Protein AF-A0A1B6HT48-F1 (afdb_monomer)

Nearest PDB structures (foldseek):
  6jbi-assembly1_A  TM=9.317E-01  e=9.787E-12  Pyricularia oryzae 70-15
  5huu-assembly1_B-2  TM=9.209E-01  e=2.290E-11  Candida albicans SC5314
  5huv-assembly1_B  TM=9.285E-01  e=2.610E-11  Candida albicans SC5314
  5tvg-assembly4_B  TM=9.458E-01  e=5.722E-11  Burkholderi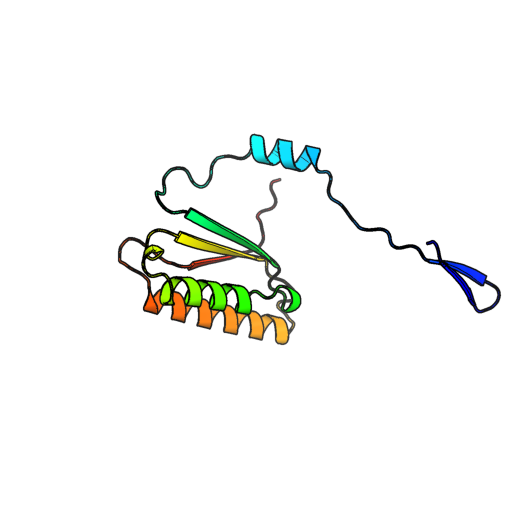a vietnamiensis G4
  1uqt-assembly1_B  TM=7.221E-01  e=4.346E-10  Escherichia coli

Radius of gyration: 20.61 Å; Cα contacts (8 Å, |Δi|>4): 138; chains: 1; bounding box: 55×38×51 Å

Secondary structure (DSSP, 8-state):
-PEEEEETTEEEEE--------HHHHHHHHHHS--S--S-SSEEEEEEEES-GGG-HHHHHHHHHHHHHH-GGGTTTEEEEEEEE---TTSHHHHHHHHHHHHHHHHHHHHH-BTTB-SEEEEE-PPPP--

Solvent-accessible surface area (backbone atoms only — not comparable to full-atom values): 8177 Å² total; per-residue (Å²): 131,79,45,78,45,81,55,96,93,39,84,44,83,47,68,93,76,87,84,84,74,71,59,70,64,53,51,56,49,58,74,69,46,77,78,88,79,85,86,68,95,44,48,75,47,81,44,81,45,62,50,48,86,91,69,46,59,68,58,51,53,55,50,52,51,50,44,45,73,76,38,58,85,40,60,85,36,46,31,39,39,37,41,32,24,79,44,65,78,89,38,66,71,42,45,52,52,50,52,54,46,52,52,50,52,51,54,52,31,75,73,67,46,51,102,90,38,62,46,61,48,76,43,81,47,74,81,80,79,84,126

Foldseek 3Di:
DWDWDDDPNDTDTDDDDDDDDPVVVVVVCVVPDDPPPDDDQAAEDEAEEELDPVPCLLVVLVVLLVCCVVPVVNQSRYAYEHEYEYDPCVDPVSVVSVVSNVVSLCVSQVVRPDPVDGRYHYHYYHPDDPD

Mean predicted aligned error: 5.56 Å

InterPro domains:
  IPR001830 Glycosyl transferase, family 20 [PF00982] (5-125)
  IPR001830 Glycosyl transferase, family 20 [PTHR10788] (5-124)

Structure (mmCIF, N/CA/C/O backbone):
data_AF-A0A1B6HT48-F1
#
_entry.id   AF-A0A1B6HT48-F1
#
loop_
_atom_site.group_PDB
_atom_site.id
_atom_site.type_symbol
_atom_site.label_atom_id
_atom_site.label_alt_id
_atom_site.label_comp_id
_atom_site.label_asym_id
_atom_site.label_entity_id
_atom_site.label_seq_id
_atom_site.pdbx_PDB_ins_code
_atom_site.Cartn_x
_atom_site.Cartn_y
_atom_site.Cartn_z
_atom_site.occupancy
_atom_site.B_iso_or_equiv
_atom_site.auth_seq_id
_atom_site.auth_comp_id
_atom_site.auth_asym_id
_atom_site.auth_atom_id
_atom_site.pdbx_PDB_model_num
ATOM 1 N N . LYS A 1 1 ? -25.018 17.444 12.171 1.00 54.47 1 LYS A N 1
ATOM 2 C CA . LYS A 1 1 ? -26.239 17.215 12.983 1.00 54.47 1 LYS A CA 1
ATOM 3 C C . LYS A 1 1 ? -25.878 16.277 14.130 1.00 54.47 1 LYS A C 1
ATOM 5 O O . LYS A 1 1 ? -25.345 15.213 13.851 1.00 54.47 1 LYS A O 1
ATOM 10 N N . SER A 1 2 ? -26.057 16.680 15.388 1.00 66.62 2 SER A N 1
ATOM 11 C CA . SER A 1 2 ? -25.994 15.747 16.522 1.00 66.62 2 SER A CA 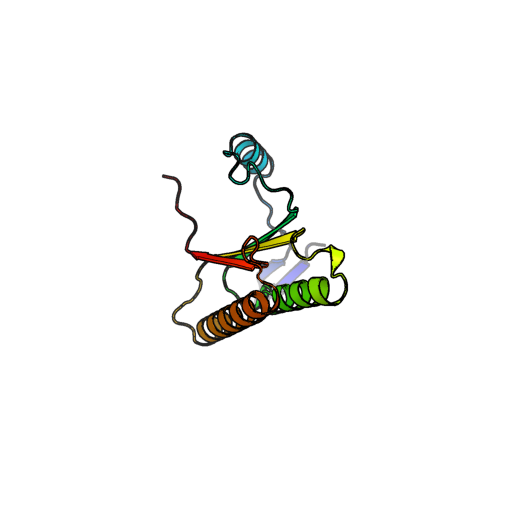1
ATOM 12 C C . SER A 1 2 ? -27.314 14.991 16.599 1.00 66.62 2 SER A C 1
ATOM 14 O O . SER A 1 2 ? -28.364 15.626 16.541 1.00 66.62 2 SER A O 1
ATOM 16 N N . LEU A 1 3 ? -27.256 13.668 16.706 1.00 86.62 3 LEU A N 1
ATOM 17 C CA . LEU A 1 3 ? -28.434 12.826 16.888 1.00 86.62 3 LEU A CA 1
ATOM 18 C C . LEU A 1 3 ? -28.594 12.558 18.386 1.00 86.62 3 LEU A C 1
ATOM 20 O O . LEU A 1 3 ? -27.624 12.203 19.055 1.00 86.62 3 LEU A O 1
ATOM 24 N N . LEU A 1 4 ? -29.794 12.776 18.914 1.00 93.38 4 LEU A N 1
ATOM 25 C CA . LEU A 1 4 ? -30.179 12.329 20.249 1.00 93.38 4 LEU A CA 1
ATOM 26 C C . LEU A 1 4 ? -31.040 11.081 20.078 1.00 93.38 4 LEU A C 1
ATOM 28 O O . LEU A 1 4 ? -31.941 11.072 19.241 1.00 93.38 4 LEU A O 1
ATOM 32 N N . VAL A 1 5 ? -30.724 10.031 20.827 1.00 94.94 5 VAL A N 1
ATOM 33 C CA . VAL A 1 5 ? -31.434 8.752 20.800 1.00 94.94 5 VAL A CA 1
ATOM 34 C C . VAL A 1 5 ? -31.934 8.463 22.205 1.00 94.94 5 VAL A C 1
ATOM 36 O O . VAL A 1 5 ? -31.134 8.415 23.136 1.00 94.94 5 VAL A O 1
ATOM 39 N N . GLU A 1 6 ? -33.240 8.262 22.347 1.00 95.94 6 GLU A N 1
ATOM 40 C CA . GLU A 1 6 ? -33.849 7.782 23.587 1.00 95.94 6 GLU A CA 1
ATOM 41 C C . GLU A 1 6 ? -33.887 6.254 23.581 1.00 95.94 6 GLU A C 1
ATOM 43 O O . GLU A 1 6 ? -34.439 5.643 22.664 1.00 95.94 6 GLU A O 1
ATOM 48 N N . HIS A 1 7 ? -33.298 5.619 24.593 1.00 93.31 7 HIS A N 1
ATOM 49 C CA . HIS A 1 7 ? -33.330 4.166 24.739 1.00 93.31 7 HIS A CA 1
ATOM 50 C C . HIS A 1 7 ? -33.257 3.752 26.211 1.00 93.31 7 HIS A C 1
ATOM 52 O O . HIS A 1 7 ? -32.362 4.181 26.937 1.00 93.31 7 HIS A O 1
ATOM 58 N N . GLY A 1 8 ? -34.200 2.915 26.661 1.00 93.50 8 GLY A N 1
ATOM 59 C CA . GLY A 1 8 ? -34.220 2.397 28.037 1.00 93.50 8 GLY A CA 1
ATOM 60 C C . GLY A 1 8 ? -34.253 3.489 29.117 1.00 93.50 8 GLY A C 1
ATOM 61 O O . GLY A 1 8 ? -33.602 3.346 30.146 1.00 93.50 8 GLY A O 1
ATOM 62 N N . GLY A 1 9 ? -34.937 4.610 28.857 1.00 95.75 9 GLY A N 1
ATOM 63 C CA . GLY A 1 9 ? -34.987 5.764 29.765 1.00 95.75 9 GLY A CA 1
ATOM 64 C C . GLY A 1 9 ? -33.715 6.622 29.794 1.00 95.75 9 GLY A C 1
ATOM 65 O O . GLY A 1 9 ? -33.566 7.457 30.683 1.00 95.75 9 GLY A O 1
ATOM 66 N N . ARG A 1 10 ? -32.781 6.418 28.856 1.00 95.69 10 ARG A N 1
ATOM 67 C CA . ARG A 1 10 ? -31.558 7.217 28.716 1.00 95.69 10 ARG A CA 1
ATOM 68 C C . ARG A 1 10 ? -31.548 7.969 27.390 1.00 95.69 10 ARG A C 1
ATOM 70 O O . ARG A 1 10 ? -31.718 7.360 26.335 1.00 95.69 10 ARG A O 1
ATOM 77 N N . THR A 1 11 ? -31.166 9.239 27.451 1.00 96.25 11 THR A N 1
ATOM 78 C CA . THR A 1 11 ? -30.803 10.035 26.278 1.00 96.25 11 THR A CA 1
ATOM 79 C C . THR A 1 11 ? -29.327 9.834 25.935 1.00 96.25 11 THR A C 1
ATOM 81 O O . THR A 1 11 ? -28.437 10.137 26.735 1.00 96.25 11 THR A O 1
ATOM 84 N N . VAL A 1 12 ? -29.033 9.367 24.724 1.00 95.50 12 VAL A N 1
ATOM 85 C CA . VAL A 1 12 ? -27.670 9.183 24.207 1.00 95.50 12 VAL A CA 1
ATOM 86 C C . VAL A 1 12 ? -27.410 10.165 23.072 1.00 95.50 12 VAL A C 1
ATOM 88 O O . VAL A 1 12 ? -28.173 10.249 22.113 1.00 95.50 12 VAL A O 1
ATOM 91 N N . ARG A 1 13 ? -26.294 10.897 23.151 1.00 94.25 13 ARG A N 1
ATOM 92 C CA . ARG A 1 13 ? -25.866 11.826 22.100 1.00 94.25 13 ARG A CA 1
ATOM 93 C C . ARG A 1 13 ? -24.861 11.164 21.167 1.00 94.25 13 ARG A C 1
ATOM 95 O O . ARG A 1 13 ? -23.737 10.880 21.566 1.00 94.25 13 ARG A O 1
ATOM 102 N N . VAL A 1 14 ? -25.242 11.015 19.904 1.00 94.75 14 VAL A N 1
ATOM 103 C CA . VAL A 1 14 ? -24.421 10.440 18.836 1.00 94.75 14 VAL A CA 1
ATOM 104 C C . VAL A 1 14 ? -23.908 11.557 17.931 1.00 94.75 14 VAL A C 1
ATOM 106 O O . VAL A 1 14 ? -24.668 12.404 17.445 1.00 94.75 14 VAL A O 1
ATOM 109 N N . ARG A 1 15 ? -22.590 11.591 17.719 1.00 94.38 15 ARG A N 1
ATOM 110 C CA . ARG A 1 15 ? -21.924 12.584 16.868 1.00 94.38 15 ARG A CA 1
ATOM 111 C C . ARG A 1 15 ? -20.800 11.929 16.064 1.00 94.38 15 ARG A C 1
ATOM 113 O O . ARG A 1 15 ? -20.034 11.170 16.651 1.00 94.38 15 ARG A O 1
ATOM 120 N N . PRO A 1 16 ? -20.651 12.259 14.769 1.00 93.25 16 PRO A N 1
ATOM 121 C CA . PRO A 1 16 ? -19.435 11.933 14.044 1.00 93.25 16 PRO A CA 1
ATOM 122 C C . PRO A 1 16 ? -18.301 12.824 14.559 1.00 93.25 16 PRO A C 1
ATOM 124 O O . PRO A 1 16 ? -18.443 14.048 14.615 1.00 93.25 16 PRO A O 1
ATOM 127 N N . LEU A 1 17 ? -17.193 12.203 14.947 1.00 93.25 17 LEU A N 1
ATOM 128 C CA . LEU A 1 17 ? -15.972 12.875 15.383 1.00 93.25 17 LEU A CA 1
ATOM 129 C C . LEU A 1 17 ? -14.811 12.296 14.559 1.00 93.25 17 LEU A C 1
ATOM 131 O O . LEU A 1 17 ? -14.281 11.248 14.927 1.00 93.25 17 LEU A O 1
ATOM 135 N N . PRO A 1 18 ? -14.467 12.894 13.402 1.00 95.44 18 PRO A N 1
ATOM 136 C CA . PRO A 1 18 ? -13.364 12.405 12.583 1.00 95.44 18 PRO A CA 1
ATOM 137 C C . PRO A 1 18 ? -12.035 12.584 13.325 1.00 95.44 18 PRO A C 1
ATOM 139 O O . PRO A 1 18 ? -11.783 13.629 13.923 1.00 95.44 18 PRO A O 1
ATOM 142 N N . ILE A 1 19 ? -11.190 11.556 13.283 1.00 96.12 19 ILE A N 1
ATOM 143 C CA . ILE A 1 19 ? -9.872 11.564 13.924 1.00 96.12 19 ILE A CA 1
ATOM 144 C C . ILE A 1 19 ? -8.857 12.200 12.967 1.00 96.12 19 ILE A C 1
ATOM 146 O O . ILE A 1 19 ? -8.838 11.875 11.780 1.00 96.12 19 ILE A O 1
ATOM 150 N N . GLY A 1 20 ? -8.023 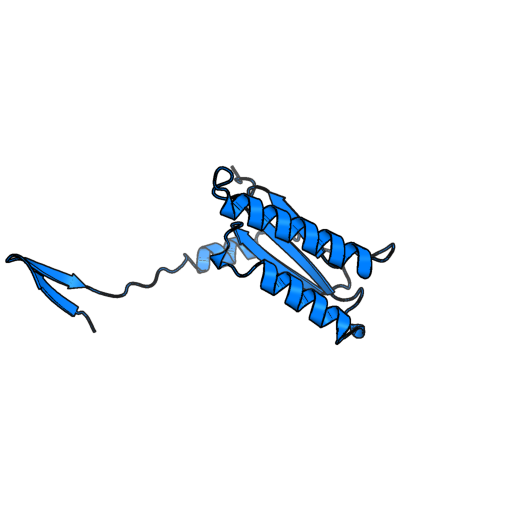13.099 13.493 1.00 96.00 20 GLY A N 1
ATOM 151 C CA . GLY A 1 20 ? -6.909 13.726 12.779 1.00 96.00 20 GLY A CA 1
ATOM 152 C C . GLY A 1 20 ? -5.542 13.295 13.316 1.00 96.00 20 GLY A C 1
ATOM 153 O O . GLY A 1 20 ? -5.437 12.402 14.156 1.00 96.00 20 GLY A O 1
ATOM 154 N N . ILE A 1 21 ? -4.494 13.967 12.841 1.00 95.94 21 ILE A N 1
ATOM 155 C CA . ILE A 1 21 ? -3.115 13.824 13.326 1.00 95.94 21 ILE A CA 1
ATOM 156 C C . ILE A 1 21 ? -2.582 15.189 13.79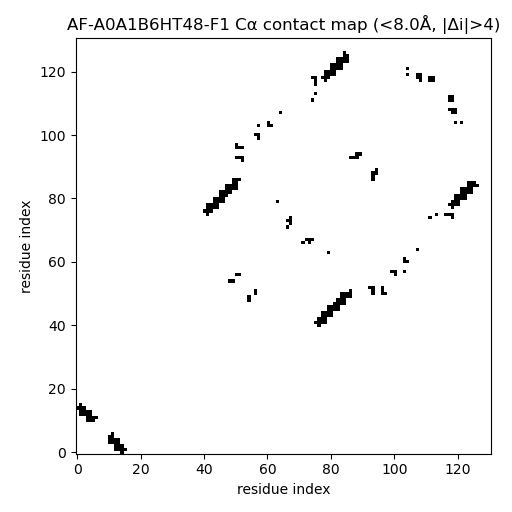2 1.00 95.94 21 ILE A C 1
ATOM 158 O O . ILE A 1 21 ? -3.076 16.210 13.310 1.00 95.94 21 ILE A O 1
ATOM 162 N N . PRO A 1 22 ? -1.578 15.239 14.687 1.00 96.44 22 PRO A N 1
ATOM 163 C CA . PRO A 1 22 ? -0.863 16.476 15.011 1.00 96.44 22 PRO A CA 1
ATOM 164 C C . PRO A 1 22 ? -0.014 16.919 13.809 1.00 96.44 22 PRO A C 1
ATOM 166 O O . PRO A 1 22 ? 1.159 16.564 13.706 1.00 96.44 22 PRO A O 1
ATOM 169 N N . TYR A 1 23 ? -0.636 17.631 12.872 1.00 96.69 23 TYR A N 1
ATOM 170 C CA . TYR A 1 23 ? -0.083 17.955 11.556 1.00 96.69 23 TYR A CA 1
ATOM 171 C C . TYR A 1 23 ? 1.293 18.627 11.641 1.00 96.69 23 TYR A C 1
ATOM 173 O O . TYR A 1 23 ? 2.247 18.144 11.033 1.00 96.69 23 TYR A O 1
ATOM 181 N N . GLU A 1 24 ? 1.418 19.669 12.459 1.00 97.75 24 GLU A N 1
ATOM 182 C CA . GLU A 1 24 ? 2.637 20.469 12.601 1.00 97.75 24 GLU A CA 1
ATOM 183 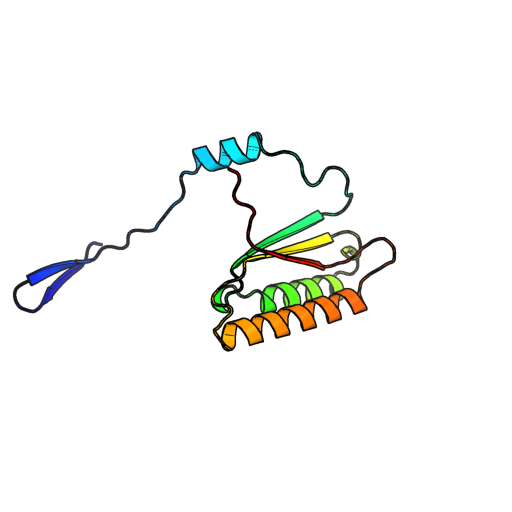C C . GLU A 1 24 ? 3.814 19.605 13.067 1.00 97.75 24 GLU A C 1
ATOM 185 O O . GLU A 1 24 ? 4.905 19.663 12.502 1.00 97.75 24 GLU A O 1
ATOM 190 N N . ARG A 1 25 ? 3.564 18.697 14.019 1.00 96.81 25 ARG A N 1
ATOM 191 C CA . ARG A 1 25 ? 4.575 17.750 14.504 1.00 96.81 25 ARG A CA 1
ATOM 192 C C . ARG A 1 25 ? 5.099 16.850 13.383 1.00 96.81 25 ARG A C 1
ATOM 194 O O . ARG A 1 25 ? 6.288 16.548 13.353 1.00 96.81 25 ARG A O 1
ATOM 201 N N . PHE A 1 26 ? 4.232 16.380 12.486 1.00 95.88 26 PHE A N 1
ATOM 202 C CA . PHE A 1 26 ? 4.654 15.522 11.375 1.00 95.88 26 PHE A CA 1
ATOM 203 C C . PHE A 1 26 ? 5.441 16.290 10.309 1.00 95.88 26 PHE A C 1
ATOM 205 O O . PHE A 1 26 ? 6.378 15.723 9.750 1.00 95.88 26 PHE A O 1
ATOM 212 N N . VAL A 1 27 ? 5.111 17.562 10.067 1.00 96.69 27 VAL A N 1
ATOM 213 C CA . VAL A 1 27 ? 5.892 18.436 9.176 1.00 96.69 27 VAL A CA 1
ATOM 214 C C . VAL A 1 27 ? 7.307 18.619 9.722 1.00 96.69 27 VAL A C 1
ATOM 216 O O . VAL A 1 27 ? 8.269 18.330 9.014 1.00 96.69 27 VAL A O 1
ATOM 219 N N . GLU A 1 28 ? 7.449 18.972 11.002 1.00 96.75 28 GLU A N 1
ATOM 220 C CA . GLU A 1 28 ? 8.768 19.143 11.628 1.00 96.75 28 GLU A CA 1
ATOM 221 C C . GLU A 1 28 ? 9.615 17.864 11.589 1.00 96.75 28 GLU A C 1
ATOM 223 O O . GLU A 1 28 ? 10.827 17.911 11.364 1.00 96.75 28 GLU A O 1
ATOM 228 N N . LEU A 1 29 ? 8.992 16.703 11.823 1.00 95.50 29 LEU A N 1
ATOM 229 C CA . LEU A 1 29 ? 9.678 15.414 11.733 1.00 95.50 29 LEU A CA 1
ATOM 230 C C . LEU A 1 29 ? 10.140 15.122 10.302 1.00 95.50 29 LEU A C 1
ATOM 232 O O . LEU A 1 29 ? 11.246 14.619 10.122 1.00 95.50 29 LEU A O 1
ATOM 236 N N . ALA A 1 30 ? 9.323 15.439 9.296 1.00 93.00 30 ALA A N 1
ATOM 237 C CA . ALA A 1 30 ? 9.665 15.227 7.894 1.00 93.00 30 ALA A CA 1
ATOM 238 C C . ALA A 1 30 ? 10.816 16.134 7.431 1.00 93.00 30 ALA A C 1
ATOM 240 O O . ALA A 1 30 ? 11.691 15.676 6.702 1.00 93.00 30 ALA A O 1
ATOM 241 N N . GLU A 1 31 ? 10.854 17.389 7.883 1.00 94.38 31 GLU A N 1
ATOM 242 C CA . GLU A 1 31 ? 11.934 18.335 7.566 1.00 94.38 31 GLU A CA 1
ATOM 243 C C . GLU A 1 31 ? 13.277 17.930 8.189 1.00 94.38 31 GLU A C 1
ATOM 245 O O . GLU A 1 31 ? 14.328 18.117 7.575 1.00 94.38 31 GLU A O 1
ATOM 250 N N . LYS A 1 32 ? 13.248 17.345 9.394 1.00 95.06 32 LYS A N 1
ATOM 251 C CA . LYS A 1 32 ? 14.443 16.849 10.101 1.00 95.06 32 LYS A CA 1
ATOM 252 C C . LYS A 1 32 ? 14.872 15.451 9.653 1.00 95.06 32 LYS A C 1
ATOM 254 O O . LYS A 1 32 ? 15.978 15.022 9.987 1.00 95.06 32 LYS A O 1
ATOM 259 N N . ALA A 1 33 ? 14.009 14.717 8.951 1.00 91.56 33 ALA A N 1
ATOM 260 C CA . ALA A 1 33 ? 14.292 13.348 8.553 1.00 91.56 33 ALA A CA 1
ATOM 261 C C . ALA A 1 33 ? 15.473 13.297 7.567 1.00 91.56 33 ALA A C 1
ATOM 263 O O . ALA A 1 33 ? 15.541 14.094 6.625 1.00 91.56 33 ALA A O 1
ATOM 264 N N . PRO A 1 34 ? 16.401 12.336 7.728 1.00 90.19 34 PRO A N 1
ATOM 265 C CA . PRO A 1 34 ? 17.474 12.159 6.766 1.00 90.19 34 PRO A CA 1
ATOM 266 C C . PRO A 1 34 ? 16.892 11.770 5.406 1.00 90.19 34 PRO A C 1
ATOM 268 O O . PRO A 1 34 ? 15.940 10.990 5.307 1.00 90.19 34 PRO A O 1
ATOM 271 N N . ARG A 1 35 ? 17.495 12.273 4.326 1.00 83.62 35 ARG A N 1
ATOM 272 C CA . ARG A 1 35 ? 17.140 11.818 2.979 1.00 83.62 35 ARG A CA 1
ATOM 273 C C . ARG A 1 35 ? 17.579 10.366 2.814 1.00 83.62 35 ARG A C 1
ATOM 275 O O . ARG A 1 35 ? 18.767 10.079 2.733 1.00 83.62 35 ARG A O 1
ATOM 282 N N . VAL A 1 36 ? 16.606 9.462 2.743 1.00 77.62 36 VAL A N 1
ATOM 283 C CA . VAL A 1 36 ? 16.843 8.018 2.554 1.00 77.62 36 VAL A CA 1
ATOM 284 C C . VAL A 1 36 ? 17.023 7.662 1.073 1.00 77.62 36 VAL A C 1
ATOM 286 O O . VAL A 1 36 ? 17.640 6.658 0.733 1.00 77.62 36 VAL A O 1
ATOM 289 N N . VAL A 1 37 ? 16.510 8.504 0.173 1.00 75.06 37 VAL A N 1
ATOM 290 C CA . VAL A 1 37 ? 16.637 8.349 -1.279 1.00 75.06 37 VAL A CA 1
ATOM 291 C C . VAL A 1 37 ? 17.373 9.570 -1.809 1.00 75.06 37 VAL A C 1
ATOM 293 O O . VAL A 1 37 ? 16.801 10.653 -1.913 1.00 75.06 37 VAL A O 1
ATOM 296 N N . THR A 1 38 ? 18.664 9.415 -2.081 1.00 63.38 38 THR A N 1
ATOM 297 C CA . THR A 1 38 ? 19.559 10.537 -2.403 1.00 63.38 38 THR A CA 1
ATOM 298 C C . THR A 1 38 ? 19.948 10.607 -3.877 1.00 63.38 38 THR A C 1
ATOM 300 O O . THR A 1 38 ? 20.354 11.670 -4.336 1.00 63.38 38 THR A O 1
ATOM 303 N N . SER A 1 39 ? 19.790 9.519 -4.636 1.00 59.03 39 SER A N 1
ATOM 304 C CA . SER A 1 39 ? 20.315 9.429 -6.004 1.00 59.03 39 SER A CA 1
ATOM 305 C C . SER A 1 39 ? 19.628 8.337 -6.827 1.00 59.03 39 SER A C 1
ATOM 307 O O . SER A 1 39 ? 20.215 7.315 -7.169 1.00 59.03 39 SER A O 1
ATOM 309 N N . THR A 1 40 ? 18.363 8.554 -7.182 1.00 69.38 40 THR A N 1
ATOM 310 C CA . THR A 1 40 ? 17.731 7.777 -8.254 1.00 69.38 40 THR A CA 1
ATOM 311 C C . THR A 1 40 ? 17.102 8.720 -9.269 1.00 69.38 40 THR A C 1
ATOM 313 O O . THR A 1 40 ? 16.446 9.692 -8.900 1.00 69.38 40 THR A O 1
ATOM 316 N N . SER A 1 41 ? 17.315 8.445 -10.557 1.00 79.00 41 SER A N 1
ATOM 317 C CA . SER A 1 41 ? 16.579 9.083 -11.656 1.00 79.00 41 SER A CA 1
ATOM 318 C C . SER A 1 41 ? 15.115 8.625 -11.706 1.00 79.00 41 SER A C 1
ATOM 320 O O . SER A 1 41 ? 14.321 9.161 -12.478 1.00 79.00 41 SER A O 1
ATOM 322 N N . GLN A 1 42 ? 14.754 7.635 -10.884 1.00 87.50 42 GLN A N 1
ATOM 323 C CA . GLN A 1 42 ? 13.436 7.026 -10.855 1.00 87.50 42 GLN A CA 1
ATOM 324 C C . GLN A 1 42 ? 12.485 7.789 -9.944 1.00 87.50 42 GLN A C 1
ATOM 326 O O . GLN A 1 42 ? 12.834 8.222 -8.845 1.00 87.50 42 GLN A O 1
ATOM 331 N N . LYS A 1 43 ? 11.227 7.865 -10.363 1.00 92.81 43 LYS A N 1
ATOM 332 C CA . LYS A 1 43 ? 10.139 8.277 -9.478 1.00 92.81 43 LYS A CA 1
ATOM 333 C C . LYS A 1 43 ? 9.784 7.119 -8.550 1.00 92.81 43 LYS A C 1
ATOM 335 O O . LYS A 1 43 ? 9.712 5.970 -8.981 1.00 92.81 43 LYS A O 1
ATOM 340 N N . ILE A 1 44 ? 9.522 7.425 -7.284 1.00 93.81 44 ILE A N 1
ATOM 341 C CA . ILE A 1 44 ? 9.095 6.429 -6.300 1.00 93.81 44 ILE A CA 1
ATOM 342 C C . ILE A 1 44 ? 7.613 6.613 -6.010 1.00 93.81 44 ILE A C 1
ATOM 344 O O . ILE A 1 44 ? 7.173 7.699 -5.636 1.00 93.81 44 ILE A O 1
ATOM 348 N N . ILE A 1 45 ? 6.860 5.526 -6.142 1.00 96.69 45 ILE A N 1
ATOM 349 C CA . ILE A 1 45 ? 5.523 5.398 -5.569 1.00 96.69 45 ILE A CA 1
ATOM 350 C C . ILE A 1 45 ? 5.699 4.729 -4.208 1.00 96.69 45 ILE A C 1
ATOM 352 O O . ILE A 1 45 ? 6.274 3.646 -4.131 1.00 96.69 45 ILE A O 1
ATOM 356 N N . LEU A 1 46 ? 5.230 5.368 -3.137 1.00 95.50 46 LEU A N 1
ATOM 357 C CA . LEU A 1 46 ? 5.349 4.851 -1.774 1.00 95.50 46 LEU A CA 1
ATOM 358 C C . LEU A 1 46 ? 3.992 4.355 -1.266 1.00 95.50 46 LEU A C 1
ATOM 360 O O . LEU A 1 46 ? 3.016 5.102 -1.258 1.00 95.50 46 LEU A O 1
ATOM 364 N N . GLY A 1 47 ? 3.952 3.108 -0.802 1.00 96.12 47 GLY A N 1
ATOM 365 C CA . GLY A 1 47 ? 2.844 2.548 -0.033 1.00 96.12 47 GLY A CA 1
ATOM 366 C C . GLY A 1 47 ? 3.322 2.129 1.352 1.00 96.12 47 GLY A C 1
ATOM 367 O O . GLY A 1 47 ? 4.279 1.366 1.460 1.00 96.12 47 GLY A O 1
ATOM 368 N N . VAL A 1 48 ? 2.656 2.602 2.408 1.00 96.06 48 VAL A N 1
ATOM 369 C CA . VAL A 1 48 ? 2.932 2.200 3.795 1.00 96.06 48 VAL A CA 1
ATOM 370 C C . VAL A 1 48 ? 1.616 1.848 4.462 1.00 96.06 48 VAL A C 1
ATOM 372 O O . VAL A 1 48 ? 0.795 2.718 4.736 1.00 96.06 48 VAL A O 1
ATOM 375 N N . ASP A 1 49 ? 1.415 0.564 4.720 1.00 95.75 49 ASP A N 1
ATOM 376 C CA . ASP A 1 49 ? 0.168 0.052 5.273 1.00 95.75 49 ASP A CA 1
ATOM 377 C C . ASP A 1 49 ? 0.450 -1.133 6.195 1.00 95.75 49 ASP A C 1
ATOM 379 O O . ASP A 1 49 ? 1.432 -1.859 6.027 1.00 95.75 49 ASP A O 1
ATOM 383 N N . ARG A 1 50 ? -0.454 -1.384 7.145 1.00 96.00 50 ARG A N 1
ATOM 384 C CA . ARG A 1 50 ? -0.519 -2.711 7.765 1.00 96.00 50 ARG A CA 1
ATOM 385 C C . ARG A 1 50 ? -0.928 -3.726 6.705 1.00 96.00 50 ARG A C 1
ATOM 387 O O . ARG A 1 50 ? -1.758 -3.414 5.851 1.00 96.00 50 ARG A O 1
ATOM 394 N N . LEU A 1 51 ? -0.383 -4.933 6.795 1.00 94.56 51 LEU A N 1
ATOM 395 C CA . LEU A 1 51 ? -0.863 -6.066 6.025 1.00 94.56 51 LEU A CA 1
ATOM 396 C C . LEU A 1 51 ? -2.284 -6.382 6.503 1.00 94.56 51 LEU A C 1
ATOM 398 O O . LEU A 1 51 ? -2.463 -6.991 7.547 1.00 94.56 51 LEU A O 1
ATOM 402 N N . ASP A 1 52 ? -3.283 -5.855 5.804 1.00 94.00 52 ASP A N 1
ATOM 403 C CA . ASP A 1 52 ? -4.694 -5.925 6.173 1.00 94.00 52 ASP A CA 1
ATOM 404 C C . ASP A 1 52 ? -5.529 -5.880 4.888 1.00 94.00 52 ASP A C 1
ATOM 406 O O . ASP A 1 52 ? -5.317 -5.025 4.021 1.00 94.00 52 ASP A O 1
ATOM 410 N N . TYR A 1 53 ? -6.469 -6.814 4.746 1.00 89.88 53 TYR A N 1
ATOM 411 C CA . TYR A 1 53 ? -7.228 -7.014 3.508 1.00 89.88 53 TYR A CA 1
ATOM 412 C C . TYR A 1 53 ? -8.095 -5.800 3.138 1.00 89.88 53 TYR A C 1
ATOM 414 O O . TYR A 1 53 ? -8.419 -5.597 1.969 1.00 89.88 53 TYR A O 1
ATOM 422 N N . THR A 1 54 ? -8.402 -4.926 4.101 1.00 93.50 54 THR A N 1
ATOM 423 C CA . THR A 1 54 ? -9.166 -3.691 3.866 1.00 93.50 54 THR A CA 1
ATOM 424 C C . THR A 1 54 ? -8.368 -2.600 3.145 1.00 93.50 54 THR A C 1
ATOM 426 O O . THR A 1 54 ? -8.944 -1.610 2.697 1.00 93.50 54 THR A O 1
ATOM 429 N N . LYS A 1 55 ? -7.041 -2.753 3.019 1.00 95.00 55 LYS A N 1
ATOM 430 C CA . LYS A 1 55 ? -6.143 -1.729 2.455 1.00 95.00 55 LYS A CA 1
ATOM 431 C C . LYS A 1 55 ? -5.963 -1.807 0.942 1.00 95.00 55 LYS A C 1
ATOM 433 O O . LYS A 1 55 ? -5.316 -0.939 0.362 1.00 95.00 55 LYS A O 1
ATOM 438 N N . GLY A 1 56 ? -6.529 -2.823 0.288 1.00 96.19 56 GLY A N 1
ATOM 439 C CA . GLY A 1 56 ? -6.481 -2.947 -1.171 1.00 96.19 56 GLY A CA 1
ATOM 440 C C . GLY A 1 56 ? -5.068 -3.159 -1.733 1.00 96.19 56 GLY A C 1
ATOM 441 O O . GLY A 1 56 ? -4.798 -2.776 -2.869 1.00 96.19 56 GLY A O 1
ATOM 442 N N . LEU A 1 57 ? -4.164 -3.770 -0.960 1.00 97.00 57 LEU A N 1
ATOM 443 C CA . LEU A 1 57 ? -2.750 -3.940 -1.328 1.00 97.00 57 LEU A CA 1
ATOM 444 C C . LEU A 1 57 ? -2.573 -4.745 -2.626 1.00 97.00 57 LEU A C 1
ATOM 446 O O . LEU A 1 57 ? -1.848 -4.328 -3.527 1.00 97.00 57 LEU A O 1
ATOM 450 N N . VAL A 1 58 ? -3.325 -5.839 -2.770 1.00 97.81 58 VAL A N 1
ATOM 451 C CA . VAL A 1 58 ? -3.407 -6.658 -3.995 1.00 97.81 58 VAL A CA 1
ATOM 452 C C . VAL A 1 58 ? -3.804 -5.821 -5.208 1.00 97.81 58 VAL A C 1
ATOM 454 O O . VAL A 1 58 ? -3.170 -5.889 -6.262 1.00 97.81 58 VAL A O 1
ATOM 457 N N . HIS A 1 59 ? -4.829 -4.984 -5.054 1.00 98.25 59 HIS A N 1
ATOM 458 C CA . HIS A 1 59 ? -5.322 -4.122 -6.124 1.00 98.25 59 HIS A CA 1
ATOM 459 C C . HIS A 1 59 ? -4.267 -3.092 -6.536 1.00 98.25 59 HIS A C 1
ATOM 461 O O . HIS A 1 59 ? -4.091 -2.852 -7.728 1.00 98.25 59 HIS A O 1
ATOM 467 N N . ARG A 1 60 ? -3.517 -2.541 -5.572 1.00 98.25 60 ARG A N 1
ATOM 468 C CA . ARG A 1 60 ? -2.401 -1.624 -5.837 1.00 98.25 60 ARG A CA 1
ATOM 469 C C . ARG A 1 60 ? -1.301 -2.289 -6.663 1.00 98.25 60 ARG A C 1
ATOM 471 O O . ARG A 1 60 ? -0.855 -1.690 -7.638 1.00 98.25 60 ARG A O 1
ATOM 478 N N . LEU A 1 61 ? -0.902 -3.522 -6.332 1.00 98.62 61 LEU A N 1
ATOM 479 C CA . LEU A 1 61 ? 0.103 -4.244 -7.123 1.00 98.62 61 LEU A CA 1
ATOM 480 C C . LEU A 1 61 ? -0.381 -4.532 -8.546 1.00 98.62 61 LEU A C 1
ATOM 482 O O . LEU A 1 61 ? 0.353 -4.290 -9.499 1.00 98.62 61 LEU A O 1
ATOM 486 N N . ARG A 1 62 ? -1.628 -4.991 -8.706 1.00 98.50 62 ARG A N 1
ATOM 487 C CA . ARG A 1 62 ? -2.222 -5.245 -10.032 1.00 98.50 62 ARG A CA 1
ATOM 488 C C . ARG A 1 62 ? -2.350 -3.962 -10.857 1.00 98.50 62 ARG A C 1
ATOM 490 O O . ARG A 1 62 ? -2.126 -3.978 -12.064 1.00 98.50 62 ARG A O 1
ATOM 497 N N . ALA A 1 63 ? -2.682 -2.840 -10.221 1.00 98.62 63 ALA A N 1
ATOM 498 C CA . ALA A 1 63 ? -2.725 -1.539 -10.882 1.00 98.62 63 ALA A CA 1
ATOM 499 C C . ALA A 1 63 ? -1.330 -1.085 -11.332 1.00 98.62 63 ALA A C 1
ATOM 501 O O . ALA A 1 63 ? -1.187 -0.577 -12.442 1.00 98.62 63 ALA A O 1
ATOM 502 N N . PHE A 1 64 ? -0.307 -1.307 -10.504 1.00 98.69 64 PHE A N 1
ATOM 503 C CA . PHE A 1 64 ? 1.076 -1.005 -10.863 1.00 98.69 64 PHE A CA 1
ATOM 504 C C . PHE A 1 64 ? 1.591 -1.897 -12.000 1.00 98.69 64 PHE A C 1
ATOM 506 O O . PHE A 1 64 ? 2.205 -1.393 -12.933 1.00 98.69 64 PHE A O 1
ATOM 513 N N . GLU A 1 65 ? 1.276 -3.193 -11.996 1.00 98.69 65 GLU A N 1
ATOM 514 C CA . GLU A 1 65 ? 1.549 -4.062 -13.146 1.00 98.69 65 GLU A CA 1
ATOM 515 C C . GLU A 1 65 ? 0.893 -3.515 -14.416 1.00 98.69 65 GLU A C 1
ATOM 517 O O . GLU A 1 65 ? 1.564 -3.314 -15.423 1.00 98.69 65 GLU A O 1
ATOM 522 N N . ARG A 1 66 ? -0.404 -3.196 -14.351 1.00 98.56 66 ARG A N 1
ATOM 523 C CA . ARG A 1 66 ? -1.153 -2.666 -15.495 1.00 98.56 66 ARG A CA 1
ATOM 524 C C . ARG A 1 66 ? -0.592 -1.339 -16.006 1.00 98.56 66 ARG A C 1
ATOM 526 O O . ARG A 1 66 ? -0.674 -1.084 -17.206 1.00 98.56 66 ARG A O 1
ATOM 533 N N . LEU A 1 67 ? -0.042 -0.501 -15.124 1.00 98.44 67 LEU A N 1
ATOM 534 C CA . LEU A 1 67 ? 0.692 0.702 -15.516 1.00 98.44 67 LEU A CA 1
ATOM 535 C C . LEU A 1 67 ? 1.881 0.321 -16.401 1.00 98.44 67 LEU A C 1
ATOM 537 O O . LEU A 1 67 ? 1.973 0.828 -17.508 1.00 98.44 67 LEU A O 1
ATOM 541 N N . LEU A 1 68 ? 2.737 -0.601 -15.957 1.00 98.25 68 LEU A N 1
ATOM 542 C CA . LEU A 1 68 ? 3.917 -1.022 -16.722 1.00 98.25 68 LEU A CA 1
ATOM 543 C C . LEU A 1 68 ? 3.556 -1.709 -18.048 1.00 98.25 68 LEU A C 1
ATOM 545 O O . LEU A 1 68 ? 4.268 -1.549 -19.033 1.00 98.25 68 LEU A O 1
ATOM 549 N N . GLU A 1 69 ? 2.444 -2.447 -18.093 1.00 98.25 69 GLU A N 1
ATOM 550 C CA . GLU A 1 69 ? 1.947 -3.071 -19.327 1.00 98.25 69 GLU A CA 1
ATOM 551 C C . GLU A 1 69 ? 1.461 -2.055 -20.357 1.00 98.25 69 GLU A C 1
ATOM 553 O O . GLU A 1 69 ? 1.727 -2.194 -21.549 1.00 98.25 69 GLU A O 1
ATOM 558 N N . LYS A 1 70 ? 0.682 -1.069 -19.904 1.00 98.50 70 LYS A N 1
ATOM 559 C CA . LYS A 1 70 ? 0.034 -0.095 -20.787 1.00 98.50 70 LYS A CA 1
ATOM 560 C C . LYS A 1 70 ? 0.925 1.083 -21.137 1.00 98.50 70 LYS A C 1
ATOM 562 O O . LYS A 1 70 ? 0.710 1.699 -22.175 1.00 98.50 70 LYS A O 1
ATOM 567 N N . HIS A 1 71 ? 1.885 1.373 -20.270 1.00 97.94 71 HIS A N 1
ATOM 568 C CA . HIS A 1 71 ? 2.786 2.511 -20.356 1.00 97.94 71 HIS A CA 1
ATOM 569 C C . HIS A 1 71 ? 4.239 2.043 -20.190 1.00 97.94 71 HIS A C 1
ATOM 571 O O . HIS A 1 71 ? 4.852 2.273 -19.138 1.00 97.94 71 HIS A O 1
ATOM 577 N N . PRO A 1 72 ? 4.810 1.356 -21.201 1.00 96.62 72 PRO A N 1
ATOM 578 C CA . PRO A 1 72 ? 6.186 0.869 -21.153 1.00 96.62 72 PRO A CA 1
ATOM 579 C C . PRO A 1 72 ? 7.227 1.975 -20.937 1.00 96.62 72 PRO A C 1
ATOM 581 O O . PRO A 1 72 ? 8.312 1.692 -20.442 1.00 96.62 72 PRO A O 1
ATOM 584 N N . GLU A 1 73 ? 6.908 3.239 -21.229 1.00 96.81 73 GLU A N 1
ATOM 585 C CA . GLU A 1 73 ? 7.744 4.408 -20.924 1.00 96.81 73 GLU A CA 1
ATOM 586 C C . GLU A 1 73 ? 8.057 4.573 -19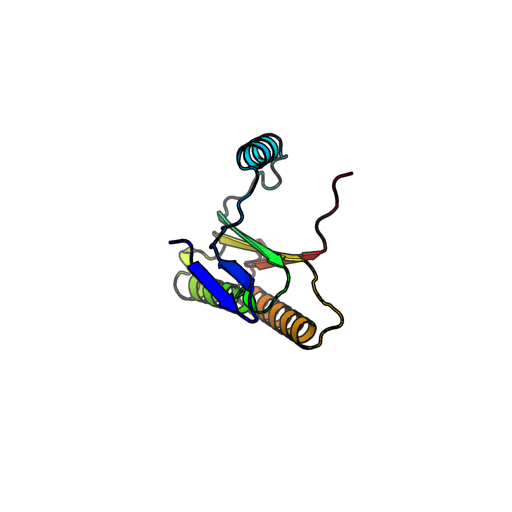.426 1.00 96.81 73 GLU A C 1
ATOM 588 O O . GLU A 1 73 ? 8.972 5.309 -19.054 1.00 96.81 73 GLU A O 1
ATOM 593 N N . HIS A 1 74 ? 7.311 3.899 -18.545 1.00 96.25 74 HIS A N 1
ATOM 594 C CA . HIS A 1 74 ? 7.556 3.899 -17.104 1.00 96.25 74 HIS A CA 1
ATOM 595 C C . HIS A 1 74 ? 8.477 2.772 -16.625 1.00 96.25 74 HIS A C 1
ATOM 597 O O . HIS A 1 74 ? 8.949 2.817 -15.484 1.00 96.25 74 HIS A O 1
ATOM 603 N N . ILE A 1 75 ? 8.778 1.793 -17.482 1.00 95.62 75 ILE A N 1
ATOM 604 C CA . ILE A 1 75 ? 9.745 0.732 -17.191 1.00 95.62 75 ILE A CA 1
ATOM 605 C C . ILE A 1 75 ? 11.112 1.372 -16.934 1.00 95.62 75 ILE A C 1
ATOM 607 O O . ILE A 1 75 ? 11.565 2.216 -17.700 1.00 95.62 75 ILE A O 1
ATOM 611 N N . GLN A 1 76 ? 11.761 0.994 -15.828 1.00 94.69 76 GLN A N 1
ATOM 612 C CA . GLN A 1 76 ? 13.022 1.579 -15.337 1.00 94.69 76 GLN A CA 1
ATOM 613 C C . GLN A 1 76 ? 12.968 3.061 -14.929 1.00 94.69 76 GLN A C 1
ATOM 615 O O . GLN A 1 76 ? 13.969 3.574 -14.429 1.00 94.69 76 GLN A O 1
ATOM 620 N N . MET A 1 77 ? 11.814 3.724 -15.056 1.00 95.44 77 MET A N 1
ATOM 621 C CA . MET A 1 77 ? 11.611 5.126 -14.670 1.00 95.44 77 MET A CA 1
ATOM 622 C C . MET A 1 77 ? 10.814 5.280 -13.374 1.00 95.44 77 MET A C 1
ATOM 624 O O . MET A 1 77 ? 10.890 6.327 -12.730 1.00 95.44 77 MET A O 1
ATOM 628 N N . VAL A 1 78 ? 10.033 4.269 -12.985 1.00 95.94 78 VAL A N 1
ATOM 629 C CA . VAL A 1 78 ? 9.183 4.306 -11.789 1.00 95.94 78 VAL A CA 1
ATOM 630 C C . VAL A 1 78 ? 9.361 3.032 -10.973 1.00 95.94 78 VAL A C 1
ATOM 632 O O . VAL A 1 78 ? 9.340 1.940 -11.525 1.00 95.94 78 VAL A O 1
ATOM 635 N N . THR A 1 79 ? 9.474 3.159 -9.655 1.00 96.00 79 THR A N 1
ATOM 636 C CA . THR A 1 79 ? 9.575 2.022 -8.729 1.00 96.00 79 THR A CA 1
ATOM 637 C C . THR A 1 79 ? 8.499 2.125 -7.655 1.00 96.00 79 THR A C 1
ATOM 639 O O . THR A 1 79 ? 8.311 3.187 -7.057 1.00 96.00 79 THR A O 1
ATOM 642 N N . LEU A 1 80 ? 7.808 1.020 -7.375 1.00 97.94 80 LEU A N 1
ATOM 643 C CA . LEU A 1 80 ? 6.900 0.909 -6.238 1.00 97.94 80 LEU A CA 1
ATOM 644 C C . LEU A 1 80 ? 7.673 0.431 -5.003 1.00 97.94 80 LEU A C 1
ATOM 646 O O . LEU A 1 80 ? 8.152 -0.698 -4.962 1.00 97.94 80 LEU A O 1
ATOM 650 N N . LEU A 1 81 ? 7.763 1.275 -3.977 1.00 96.12 81 LEU A N 1
ATOM 651 C CA . LEU A 1 81 ? 8.230 0.905 -2.643 1.00 96.12 81 LEU A CA 1
ATOM 652 C C . LEU A 1 81 ? 7.015 0.625 -1.754 1.00 96.12 81 LEU A C 1
ATOM 654 O O . LEU A 1 81 ? 6.317 1.548 -1.340 1.00 96.12 81 LEU A O 1
ATOM 658 N N . GLN A 1 82 ? 6.767 -0.649 -1.457 1.00 97.44 82 GLN A N 1
ATOM 659 C CA . GLN A 1 82 ? 5.679 -1.078 -0.583 1.00 97.44 82 GLN A CA 1
ATOM 660 C C . GLN A 1 82 ? 6.238 -1.583 0.747 1.00 97.44 82 GLN A C 1
ATOM 662 O O . GLN A 1 82 ? 6.866 -2.638 0.805 1.00 97.44 82 GLN A O 1
ATOM 667 N N . ILE A 1 83 ? 5.949 -0.860 1.826 1.00 96.12 83 ILE A N 1
ATOM 668 C CA . ILE A 1 83 ? 6.204 -1.286 3.202 1.00 96.12 83 ILE A CA 1
ATOM 669 C C . ILE A 1 83 ? 4.903 -1.874 3.751 1.00 96.12 83 ILE A C 1
ATOM 671 O O . ILE A 1 83 ? 3.889 -1.179 3.845 1.00 96.12 83 ILE A O 1
ATOM 675 N N . ALA A 1 84 ? 4.917 -3.165 4.071 1.00 95.56 84 ALA A N 1
ATOM 676 C CA . ALA A 1 84 ? 3.810 -3.862 4.711 1.00 95.56 84 ALA A CA 1
ATOM 677 C C . ALA A 1 84 ? 4.176 -4.187 6.160 1.00 95.56 84 ALA A C 1
ATOM 679 O O . ALA A 1 84 ? 5.088 -4.969 6.426 1.00 95.56 84 ALA A O 1
AT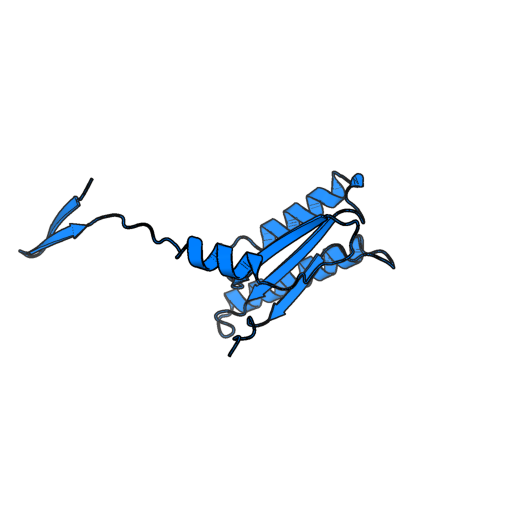OM 680 N N . VAL A 1 85 ? 3.447 -3.588 7.097 1.00 95.56 85 VAL A N 1
ATOM 681 C CA . VAL A 1 85 ? 3.643 -3.814 8.530 1.00 95.56 85 VAL A CA 1
ATOM 682 C C . VAL A 1 85 ? 2.876 -5.075 8.952 1.00 95.56 85 VAL A C 1
ATOM 684 O O . VAL A 1 85 ? 1.660 -5.113 8.733 1.00 95.56 85 VAL A O 1
ATOM 687 N N . PRO A 1 86 ? 3.529 -6.091 9.553 1.00 93.81 86 PRO A N 1
ATOM 688 C CA . PRO A 1 86 ? 2.862 -7.287 10.064 1.00 93.81 86 PRO A CA 1
ATOM 689 C C . PRO A 1 86 ? 1.639 -6.958 10.925 1.00 93.81 86 PRO A C 1
ATOM 691 O O . PRO A 1 86 ? 1.672 -6.056 11.765 1.00 93.81 86 PRO A O 1
ATOM 694 N N . SER A 1 87 ? 0.546 -7.694 10.736 1.00 90.12 87 SER A N 1
ATOM 695 C CA . SER A 1 87 ? -0.653 -7.569 11.563 1.00 90.12 87 SER A CA 1
ATOM 696 C C . SER A 1 87 ? -1.367 -8.910 11.651 1.00 90.12 87 SER A C 1
ATOM 698 O O . SER A 1 87 ? -1.472 -9.585 10.635 1.00 90.12 87 SER A O 1
ATOM 700 N N . ARG A 1 88 ? -1.840 -9.279 12.853 1.00 89.44 88 ARG A N 1
ATOM 701 C CA . ARG A 1 88 ? -2.658 -10.485 13.104 1.00 89.44 88 ARG A CA 1
ATOM 702 C C . ARG A 1 88 ? -2.107 -11.740 12.411 1.00 89.44 88 ARG A C 1
ATOM 704 O O . ARG A 1 88 ? -2.805 -12.417 11.667 1.00 89.44 88 ARG A O 1
ATOM 711 N N . THR A 1 89 ? -0.818 -12.006 12.609 1.00 88.31 89 THR A N 1
ATOM 712 C CA . THR A 1 89 ? -0.069 -13.052 11.889 1.00 88.31 89 THR A CA 1
ATOM 713 C C . THR A 1 89 ? -0.535 -14.476 12.200 1.00 88.31 89 THR A C 1
ATOM 715 O O . THR A 1 89 ? -0.171 -15.415 11.501 1.00 88.31 89 THR A O 1
ATOM 718 N N . ASP A 1 90 ? -1.321 -14.638 13.255 1.00 91.94 90 ASP A N 1
ATOM 719 C CA . ASP A 1 90 ? -1.980 -15.863 13.700 1.00 91.94 90 ASP A CA 1
ATOM 720 C C . ASP A 1 90 ? -3.338 -16.113 13.019 1.00 91.94 90 ASP A C 1
ATOM 722 O O . ASP A 1 90 ? -3.907 -17.193 13.159 1.00 91.94 90 ASP A O 1
ATOM 726 N N . VAL A 1 91 ? -3.851 -15.144 12.257 1.00 95.06 91 VAL A N 1
ATOM 727 C CA . VAL A 1 91 ? -5.147 -15.225 11.575 1.00 95.06 91 VAL A CA 1
ATOM 728 C C . VAL A 1 91 ? -4.954 -15.667 10.123 1.00 95.06 91 VAL A C 1
ATOM 730 O O . VAL A 1 91 ? -4.161 -15.078 9.383 1.00 95.06 91 VAL A O 1
ATOM 733 N N . LYS A 1 92 ? -5.706 -16.688 9.695 1.00 95.06 92 LYS A N 1
ATOM 734 C CA . LYS A 1 92 ? -5.546 -17.336 8.383 1.00 95.06 92 LYS A CA 1
ATOM 735 C C . LYS A 1 92 ? -5.687 -16.355 7.217 1.00 95.06 92 LYS A C 1
ATOM 737 O O . LYS A 1 92 ? -4.845 -16.336 6.331 1.00 95.06 92 LYS A O 1
ATOM 742 N N . GLU A 1 93 ? -6.669 -15.466 7.261 1.00 94.31 93 GLU A N 1
ATOM 743 C CA . GLU A 1 93 ? -6.924 -14.478 6.210 1.00 94.31 93 GLU A CA 1
ATOM 744 C C . GLU A 1 93 ? -5.750 -13.502 6.019 1.00 94.31 93 GLU A C 1
ATOM 746 O O . GLU A 1 93 ? -5.510 -13.007 4.918 1.00 94.31 93 GLU A O 1
ATOM 751 N N . TYR A 1 94 ? -4.995 -13.220 7.086 1.00 95.31 94 TYR A N 1
ATOM 752 C CA . TYR A 1 94 ? -3.805 -12.370 7.022 1.00 95.31 94 TYR A CA 1
ATOM 753 C C . TYR A 1 94 ? -2.597 -13.132 6.462 1.00 95.31 94 TYR A C 1
ATOM 755 O O . TYR A 1 94 ? -1.780 -12.541 5.753 1.00 95.31 94 TYR A O 1
ATOM 763 N N . GLN A 1 95 ? -2.501 -14.436 6.733 1.00 95.62 95 GLN A N 1
ATOM 764 C CA . GLN A 1 95 ? -1.499 -15.320 6.130 1.00 95.62 95 GLN A CA 1
ATOM 765 C C . GLN A 1 95 ? -1.751 -15.488 4.627 1.00 95.62 95 GLN A C 1
ATOM 767 O O . GLN A 1 95 ? -0.831 -15.297 3.837 1.00 95.62 95 GLN A O 1
ATOM 772 N N . ASP A 1 96 ? -3.002 -15.723 4.231 1.00 97.06 96 ASP A N 1
ATOM 773 C CA . ASP A 1 96 ? -3.400 -15.852 2.825 1.00 97.06 96 ASP A CA 1
ATOM 774 C C . ASP A 1 96 ? -3.127 -14.556 2.053 1.00 97.06 96 ASP A C 1
ATOM 776 O O . ASP A 1 96 ? -2.572 -14.576 0.955 1.00 97.06 96 ASP A O 1
ATOM 780 N N . LEU A 1 97 ? -3.430 -13.398 2.655 1.00 96.44 97 LEU A N 1
ATOM 781 C CA . LEU A 1 97 ? -3.090 -12.103 2.068 1.00 96.44 97 LEU A CA 1
ATOM 782 C C . LEU A 1 97 ? -1.574 -11.924 1.906 1.00 96.44 97 LEU A C 1
ATOM 784 O O . LEU A 1 97 ? -1.130 -11.357 0.907 1.00 96.44 97 LEU A O 1
ATOM 788 N N . LYS A 1 98 ? -0.771 -12.366 2.883 1.00 96.56 98 LYS A N 1
ATOM 789 C CA . LYS A 1 98 ? 0.694 -12.311 2.780 1.00 96.56 98 LYS A CA 1
ATOM 790 C C . LYS A 1 98 ? 1.182 -13.153 1.609 1.00 96.56 98 LYS A C 1
ATOM 792 O O . LYS A 1 98 ? 2.000 -12.676 0.827 1.00 96.56 98 LYS A O 1
ATOM 797 N N . GLU A 1 99 ? 0.670 -14.371 1.492 1.00 97.69 99 GLU A N 1
ATOM 798 C CA . GLU A 1 99 ? 1.038 -15.294 0.427 1.00 97.69 99 GLU A CA 1
ATOM 799 C C . GLU A 1 99 ? 0.646 -14.741 -0.949 1.00 97.69 99 GLU A C 1
ATOM 801 O O . GLU A 1 99 ? 1.486 -14.690 -1.848 1.00 97.69 99 GLU A O 1
ATOM 806 N N . GLU A 1 100 ? -0.579 -14.223 -1.105 1.00 97.94 100 GLU A N 1
ATOM 807 C CA . GLU A 1 100 ? -1.007 -13.585 -2.356 1.00 97.94 100 GLU A CA 1
ATOM 808 C C . GLU A 1 100 ? -0.101 -12.395 -2.708 1.00 97.94 100 GLU A C 1
ATOM 810 O O . GLU A 1 100 ? 0.268 -12.200 -3.872 1.00 97.94 100 GLU A O 1
ATOM 815 N N . MET A 1 101 ? 0.297 -11.602 -1.706 1.00 97.81 101 MET A N 1
ATOM 816 C CA . MET A 1 101 ? 1.217 -10.491 -1.920 1.00 97.81 101 MET A CA 1
ATOM 817 C C . MET A 1 101 ? 2.583 -10.955 -2.410 1.00 97.81 101 MET A C 1
ATOM 819 O O . MET A 1 101 ? 3.076 -10.417 -3.402 1.00 97.81 101 MET A O 1
ATOM 823 N N . ASP A 1 102 ? 3.171 -11.959 -1.764 1.00 98.12 102 ASP A N 1
ATOM 824 C CA . ASP A 1 102 ? 4.476 -12.505 -2.142 1.00 98.12 102 ASP A CA 1
ATOM 825 C C . ASP A 1 102 ? 4.460 -13.066 -3.564 1.00 98.12 102 ASP A C 1
ATOM 827 O O . ASP A 1 102 ? 5.347 -12.761 -4.366 1.00 98.12 102 ASP A O 1
ATOM 831 N N . GLN A 1 103 ? 3.419 -13.829 -3.901 1.00 98.50 103 GLN A N 1
ATOM 832 C CA . GLN A 1 103 ? 3.244 -14.404 -5.230 1.00 98.50 103 GLN A CA 1
ATOM 833 C C . GLN A 1 103 ? 3.115 -13.312 -6.300 1.00 98.50 103 GLN A C 1
ATOM 835 O O . GLN A 1 103 ? 3.769 -13.384 -7.343 1.00 98.50 103 GLN A O 1
ATOM 840 N N . LEU A 1 104 ? 2.314 -12.269 -6.051 1.00 98.44 104 LEU A N 1
ATOM 841 C CA . LEU A 1 104 ? 2.151 -11.162 -6.995 1.00 98.44 104 LEU A CA 1
ATOM 842 C C . LEU A 1 104 ? 3.429 -10.345 -7.162 1.00 98.44 104 LEU A C 1
ATOM 844 O O . LEU A 1 104 ? 3.799 -10.048 -8.297 1.00 98.44 104 LEU A O 1
ATOM 848 N N . VAL A 1 105 ? 4.115 -10.003 -6.068 1.00 98.62 105 VAL A N 1
ATOM 849 C CA . VAL A 1 105 ? 5.402 -9.295 -6.131 1.00 98.62 105 VAL A CA 1
ATOM 850 C C . VAL A 1 105 ? 6.411 -10.119 -6.921 1.00 98.62 105 VAL A C 1
ATOM 852 O O . VAL A 1 105 ? 7.025 -9.592 -7.846 1.00 98.62 105 VAL A O 1
ATOM 855 N N . GLY A 1 106 ? 6.548 -11.410 -6.604 1.00 98.50 106 GLY A N 1
ATOM 856 C CA . GLY A 1 106 ? 7.457 -12.318 -7.298 1.00 98.50 106 GLY A CA 1
ATOM 857 C C . GLY A 1 106 ? 7.154 -12.407 -8.793 1.00 98.50 106 GLY A C 1
ATOM 858 O O . GLY A 1 106 ? 8.056 -12.245 -9.613 1.00 98.50 106 GLY A O 1
ATOM 859 N N . ARG A 1 107 ? 5.879 -12.573 -9.161 1.00 98.62 107 ARG A N 1
ATOM 860 C CA . ARG A 1 107 ? 5.435 -12.644 -10.561 1.00 98.62 107 ARG A CA 1
ATOM 861 C C . ARG A 1 107 ? 5.710 -11.347 -11.329 1.00 98.62 107 ARG A C 1
ATOM 863 O O . ARG A 1 107 ? 6.246 -11.399 -12.434 1.00 98.62 107 ARG A O 1
ATOM 870 N N . ILE A 1 108 ? 5.357 -10.191 -10.762 1.00 98.69 108 ILE A N 1
ATOM 871 C CA . ILE A 1 108 ? 5.555 -8.885 -11.413 1.00 98.69 108 ILE A CA 1
ATOM 872 C C . ILE A 1 108 ? 7.051 -8.583 -11.543 1.00 98.69 108 ILE A C 1
ATOM 874 O O . ILE A 1 108 ? 7.517 -8.230 -12.626 1.00 98.69 108 ILE A O 1
ATOM 878 N N . ASN A 1 109 ? 7.827 -8.780 -10.474 1.00 98.50 109 ASN A N 1
ATOM 879 C CA . ASN A 1 109 ? 9.274 -8.600 -10.523 1.00 98.50 109 ASN A CA 1
ATOM 880 C C . ASN A 1 109 ? 9.911 -9.550 -11.543 1.00 98.50 109 ASN A C 1
ATOM 882 O O . ASN A 1 109 ? 10.724 -9.095 -12.341 1.00 98.50 109 ASN A O 1
ATOM 886 N N . GLY A 1 110 ? 9.517 -10.824 -11.584 1.00 98.19 110 GLY A N 1
ATO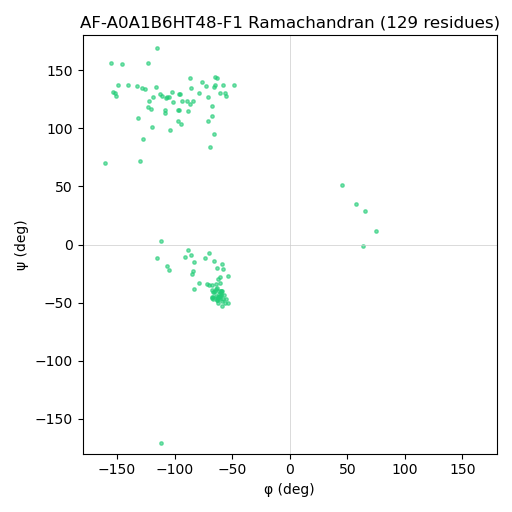M 887 C CA . GLY A 1 110 ? 10.042 -11.793 -12.551 1.00 98.19 110 GLY A CA 1
ATOM 888 C C . GLY A 1 110 ? 9.782 -11.412 -14.011 1.00 98.19 110 GLY A C 1
ATOM 889 O O . GLY A 1 110 ? 10.577 -11.749 -14.881 1.00 98.19 110 GLY A O 1
ATOM 890 N N . ARG A 1 111 ? 8.705 -10.669 -14.282 1.00 98.12 111 ARG A N 1
ATOM 891 C CA . ARG A 1 111 ? 8.351 -10.220 -15.632 1.00 98.12 111 ARG A CA 1
ATOM 892 C C . ARG A 1 111 ? 9.085 -8.956 -16.082 1.00 98.12 111 ARG A C 1
ATOM 894 O O . ARG A 1 111 ? 9.404 -8.850 -17.261 1.00 98.12 111 ARG A O 1
ATOM 901 N N . PHE A 1 112 ? 9.296 -7.987 -15.189 1.00 98.00 112 PHE A N 1
ATOM 902 C CA . PHE A 1 112 ? 9.776 -6.651 -15.580 1.00 98.00 112 PHE A CA 1
ATOM 903 C C . PHE A 1 112 ? 11.167 -6.284 -15.047 1.00 98.00 112 PHE A C 1
ATOM 905 O O . PHE A 1 112 ? 11.720 -5.279 -15.486 1.00 98.00 112 PHE A O 1
ATOM 912 N N . THR A 1 113 ? 11.741 -7.045 -14.110 1.00 97.50 113 THR A N 1
ATOM 913 C CA . THR A 1 113 ? 13.080 -6.747 -13.568 1.00 97.50 113 THR A CA 1
ATOM 914 C C . THR A 1 113 ? 14.126 -6.726 -14.679 1.00 97.50 113 THR A C 1
ATOM 916 O O . THR A 1 113 ? 14.161 -7.600 -15.543 1.00 97.50 113 THR A O 1
ATOM 919 N N . THR A 1 114 ? 15.017 -5.741 -14.617 1.00 94.31 114 THR A N 1
ATOM 920 C CA . THR A 1 114 ? 16.234 -5.664 -15.429 1.00 94.31 114 THR A CA 1
ATOM 921 C C . THR A 1 114 ? 17.457 -5.745 -14.508 1.00 94.31 114 THR A C 1
ATOM 923 O O . THR A 1 114 ? 17.309 -5.610 -13.290 1.00 94.31 114 THR A O 1
ATOM 926 N N . PRO A 1 115 ? 18.684 -5.923 -15.035 1.00 92.25 115 PRO A N 1
ATOM 927 C CA . PRO A 1 115 ? 19.887 -5.980 -14.199 1.00 92.25 115 PRO A CA 1
ATOM 928 C C . PRO A 1 115 ? 20.067 -4.780 -13.255 1.00 92.25 115 PRO A C 1
ATOM 930 O O . PRO A 1 115 ? 20.656 -4.923 -12.189 1.00 92.25 115 PRO A O 1
ATOM 933 N N . ASN A 1 116 ? 19.528 -3.613 -13.625 1.00 89.19 116 ASN A N 1
ATOM 934 C CA . ASN A 1 116 ? 19.713 -2.360 -12.893 1.00 89.19 116 ASN A CA 1
ATOM 935 C C . ASN A 1 116 ? 18.427 -1.849 -12.222 1.00 89.19 116 ASN A C 1
ATOM 937 O O . ASN A 1 116 ? 18.430 -0.760 -11.648 1.00 89.19 116 ASN A O 1
ATOM 941 N N . TRP A 1 117 ? 17.313 -2.584 -12.309 1.00 93.88 117 TRP A N 1
ATOM 942 C CA . TRP A 1 117 ? 16.026 -2.106 -11.810 1.00 93.88 117 TRP A CA 1
ATOM 943 C C . TRP A 1 117 ? 15.085 -3.239 -11.421 1.00 93.88 117 TRP A C 1
ATOM 945 O O . TRP A 1 117 ? 14.818 -4.150 -12.200 1.00 93.88 117 TRP A O 1
ATOM 955 N N . SER A 1 118 ? 14.511 -3.111 -10.228 1.00 95.06 118 SER A N 1
ATOM 956 C CA . SER A 1 118 ? 13.400 -3.932 -9.766 1.00 95.06 118 SER A CA 1
ATOM 957 C C . SER A 1 118 ? 12.145 -3.059 -9.671 1.00 95.06 118 SER A C 1
ATOM 959 O O . SER A 1 118 ? 12.203 -2.003 -9.032 1.00 95.06 118 SER A O 1
ATOM 961 N N . PRO A 1 119 ? 11.017 -3.466 -10.280 1.00 97.50 119 PRO A N 1
ATOM 962 C CA . PRO A 1 119 ? 9.819 -2.637 -10.359 1.00 97.50 119 PRO A CA 1
ATOM 963 C C . PRO A 1 119 ? 9.140 -2.480 -8.994 1.00 97.50 119 PRO A C 1
ATOM 965 O O . PRO A 1 119 ? 8.611 -1.408 -8.697 1.00 97.50 119 PRO A O 1
ATOM 968 N N . ILE A 1 120 ? 9.172 -3.517 -8.147 1.00 98.25 120 ILE A N 1
ATOM 969 C CA . ILE A 1 120 ? 8.587 -3.494 -6.805 1.00 98.25 120 ILE A CA 1
ATOM 970 C C . ILE A 1 120 ? 9.648 -3.837 -5.760 1.00 98.25 120 ILE A C 1
ATOM 972 O O . ILE A 1 120 ? 10.153 -4.959 -5.695 1.00 98.25 120 ILE A O 1
ATOM 976 N N . ARG A 1 121 ? 9.909 -2.885 -4.862 1.00 95.88 121 ARG A N 1
ATOM 977 C CA . ARG A 1 121 ? 10.629 -3.110 -3.606 1.00 95.88 121 ARG A CA 1
ATOM 978 C C . ARG A 1 121 ? 9.609 -3.350 -2.499 1.00 95.88 121 ARG A C 1
ATOM 980 O O . ARG A 1 121 ? 8.970 -2.414 -2.023 1.00 95.88 121 ARG A O 1
ATOM 987 N N . TYR A 1 122 ? 9.450 -4.610 -2.111 1.00 96.56 122 TYR A N 1
ATOM 988 C CA . TYR A 1 122 ? 8.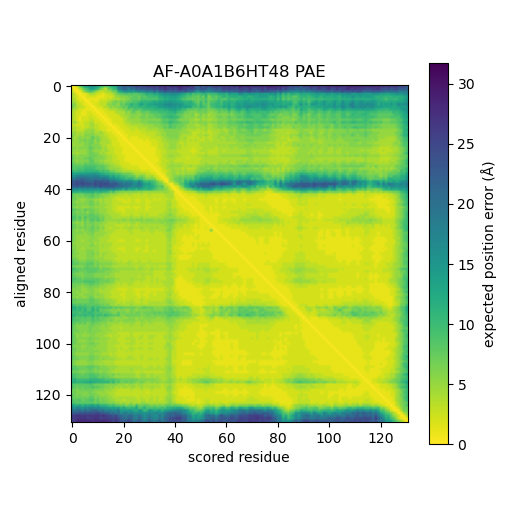529 -5.033 -1.061 1.00 96.56 122 TYR A CA 1
ATOM 989 C C . TYR A 1 122 ? 9.285 -5.291 0.246 1.00 96.56 122 TYR A C 1
ATOM 991 O O . TYR A 1 122 ? 10.218 -6.089 0.276 1.00 96.56 122 TYR A O 1
ATOM 999 N N . ILE A 1 123 ? 8.896 -4.600 1.319 1.00 95.31 123 ILE A N 1
ATOM 1000 C CA . ILE A 1 123 ? 9.487 -4.744 2.652 1.00 95.31 123 ILE A CA 1
ATOM 1001 C C . ILE A 1 123 ? 8.388 -5.174 3.618 1.00 95.31 123 ILE A C 1
ATOM 1003 O O . ILE A 1 123 ? 7.446 -4.424 3.868 1.00 95.31 123 ILE A O 1
ATOM 1007 N N . TYR A 1 124 ? 8.538 -6.365 4.190 1.00 94.69 124 TYR A N 1
ATOM 1008 C CA . TYR A 1 124 ? 7.681 -6.867 5.257 1.00 94.69 124 TYR A CA 1
ATOM 1009 C C . TYR A 1 124 ? 8.421 -6.762 6.589 1.00 94.69 124 TYR A C 1
ATOM 1011 O O . TYR A 1 124 ? 9.279 -7.588 6.892 1.00 94.69 124 TYR A O 1
ATOM 1019 N N . THR A 1 125 ? 8.146 -5.708 7.355 1.00 91.56 125 THR A N 1
ATOM 1020 C CA . THR A 1 125 ? 8.825 -5.467 8.635 1.00 91.56 125 THR A CA 1
ATOM 1021 C C . THR A 1 125 ? 7.977 -4.613 9.566 1.00 91.56 125 THR A C 1
ATOM 1023 O O . THR A 1 125 ? 7.130 -3.834 9.123 1.00 91.56 125 THR A O 1
ATOM 1026 N N . LEU A 1 126 ? 8.225 -4.733 10.868 1.00 80.62 126 LEU A N 1
ATOM 1027 C CA . LEU A 1 126 ? 7.754 -3.743 11.827 1.00 80.62 126 LEU A CA 1
ATOM 1028 C C . LEU A 1 126 ? 8.608 -2.474 11.670 1.00 80.62 126 LEU A C 1
ATOM 1030 O O . LEU A 1 126 ? 9.831 -2.583 11.537 1.00 80.62 126 LEU A O 1
ATOM 1034 N N . PRO A 1 127 ? 8.009 -1.270 11.678 1.00 66.50 127 PRO A N 1
ATOM 1035 C CA . PRO A 1 127 ? 8.785 -0.044 11.766 1.00 66.50 127 PRO A CA 1
ATOM 1036 C C . PRO A 1 127 ? 9.665 -0.127 13.011 1.00 66.50 127 PRO A C 1
ATOM 1038 O O . PRO A 1 127 ? 9.163 -0.426 14.096 1.00 66.50 127 PRO A O 1
ATOM 1041 N N . ALA A 1 128 ? 10.967 0.110 12.862 1.00 62.09 128 ALA A N 1
ATOM 1042 C CA . ALA A 1 128 ? 11.840 0.231 14.019 1.00 62.09 128 ALA A CA 1
ATOM 1043 C C . ALA A 1 128 ? 11.289 1.344 14.922 1.00 62.09 128 ALA A C 1
ATOM 1045 O O . ALA A 1 128 ? 10.989 2.435 14.434 1.00 62.09 128 ALA A O 1
ATOM 1046 N N . HIS A 1 129 ? 11.132 1.072 16.220 1.00 47.50 129 HIS A N 1
ATOM 1047 C CA . HIS A 1 129 ? 10.885 2.136 17.184 1.00 47.50 129 HIS A CA 1
ATOM 1048 C C . HIS A 1 129 ? 12.153 2.993 17.262 1.00 47.50 129 HIS A C 1
ATOM 1050 O O . HIS A 1 129 ? 13.203 2.455 17.618 1.00 47.50 129 HIS A O 1
ATOM 1056 N N . PRO A 1 130 ? 12.096 4.296 16.937 1.00 49.03 130 PRO A N 1
ATOM 1057 C CA . PRO A 1 130 ? 13.156 5.194 17.346 1.00 49.03 130 PRO A CA 1
ATOM 1058 C C . PRO A 1 130 ? 13.000 5.355 18.861 1.00 49.03 130 PRO A C 1
ATOM 1060 O O . PRO A 1 130 ? 12.009 5.925 19.323 1.00 49.03 130 PRO A O 1
ATOM 1063 N N . GLY A 1 131 ? 13.904 4.728 19.614 1.00 38.22 131 GLY A N 1
ATOM 1064 C CA . GLY A 1 131 ? 14.134 5.086 21.013 1.00 38.22 131 GLY A CA 1
ATOM 1065 C C . GLY A 1 131 ? 14.650 6.512 21.128 1.00 38.22 131 GLY A C 1
ATOM 1066 O O . GLY A 1 131 ? 15.261 6.993 20.145 1.00 38.22 131 GLY A O 1
#

pLDDT: mean 92.09, std 11.01, range [38.22, 98.69]

Organism: NCBI:txid320908

Sequence (131 aa):
KSLLVEHGGRTVRVRPLPIGIPYERFVELAEKAPRVVTSTSQKIILGVDRLDYTKGLVHRLRAFERLLEKHPEHIQMVTLLQIAVPSRTDVKEYQDLKEEMDQLVGRINGRFTTPNWSPIRYIYTLPAHPG